Protein AF-A0A1M2YI39-F1 (afdb_monomer)

Foldseek 3Di:
DDDDPPPDPLVVLVVLLVVLVVLLVVLVVLLVVLPPADPVRLVVLLVVLVVCVVVVHPVVVSVVSNVVSVVSVVSVVVSVVSLVVLVVLLVVLVVVLVVCVPPPDDDDPSSVVSNVSSVVSSVSSVVSSVD

Secondary structure (DSSP, 8-state):
--------HHHHHHHHHHHHHHHHHHHHHHHHHTTT--HHHHHHHHHHHHHHHHTTSSHHHHHHHHHHHHHHHHHHHHHHHHHHHHHHHHHHHHHHHHHHHHTT----HHHHHHHHHHHHHHHHHHHHH--

Nearest PDB structures (foldseek):
  6r2g-assembly1_A  TM=6.084E-01  e=2.350E-01  Human immunodeficiency virus 1
  8a3k-assembly1_UNK  TM=2.467E-01  e=2.554E+00  synthetic construct
  3g6b-assembly1_B  TM=3.829E-01  e=8.657E+00  Thermotoga maritima
  3g67-assembly1_B  TM=2.693E-01  e=4.702E+00  Thermotoga maritima
  8rf1-assembly1_B  TM=2.754E-01  e=4.971E+00  Bacillus subtilis

Mean predicted aligned error: 11.26 Å

pLDDT: mean 73.64, std 10.8, range [33.16, 94.75]

Radius of gyration: 22.11 Å; Cα contacts (8 Å, |Δi|>4): 71; chains: 1; bounding box: 52×36×60 Å

Structure (mmCIF, N/CA/C/O backbone):
data_AF-A0A1M2YI39-F1
#
_entry.id   AF-A0A1M2YI39-F1
#
loop_
_atom_site.group_PDB
_atom_site.id
_atom_site.type_symbol
_atom_site.label_atom_id
_atom_site.label_alt_id
_atom_site.label_comp_id
_atom_site.label_asym_id
_atom_site.label_entity_id
_atom_site.label_seq_id
_atom_site.pdbx_PDB_ins_code
_atom_site.Cartn_x
_atom_site.Cartn_y
_atom_site.Cartn_z
_atom_site.occupancy
_atom_site.B_iso_or_equiv
_atom_site.auth_seq_id
_atom_site.auth_comp_id
_atom_site.auth_asym_id
_atom_site.auth_atom_id
_atom_site.pdbx_PDB_model_num
ATOM 1 N N . MET A 1 1 ? -0.493 27.465 -17.787 1.00 33.16 1 MET A N 1
ATOM 2 C CA . MET A 1 1 ? -0.383 25.993 -17.723 1.00 33.16 1 MET A CA 1
ATOM 3 C C . MET A 1 1 ? 0.817 25.607 -18.564 1.00 33.16 1 MET A C 1
ATOM 5 O O . MET A 1 1 ? 0.715 25.602 -19.784 1.00 33.16 1 MET A O 1
ATOM 9 N N . GLU A 1 2 ? 1.978 25.426 -17.939 1.00 37.47 2 GLU A N 1
ATOM 10 C CA . GLU A 1 2 ? 3.175 24.970 -18.647 1.00 37.47 2 GLU A CA 1
ATOM 11 C C . GLU A 1 2 ? 3.036 23.468 -18.897 1.00 37.47 2 GLU A C 1
ATOM 13 O O . GLU A 1 2 ? 3.066 22.660 -17.972 1.00 37.47 2 GLU A O 1
ATOM 18 N N . GLY A 1 3 ? 2.788 23.107 -20.157 1.00 42.84 3 GLY A N 1
ATOM 19 C CA . GLY A 1 3 ? 2.807 21.720 -20.597 1.00 42.84 3 GLY A CA 1
ATOM 20 C C . GLY A 1 3 ? 4.201 21.141 -20.386 1.00 42.84 3 GLY A C 1
ATOM 21 O O . GLY A 1 3 ? 5.201 21.784 -20.704 1.00 42.84 3 GLY A O 1
ATOM 22 N N . ILE A 1 4 ? 4.268 19.932 -19.834 1.00 42.34 4 ILE A N 1
ATOM 23 C CA . ILE A 1 4 ? 5.525 19.227 -19.603 1.00 42.34 4 ILE A CA 1
ATOM 24 C C . ILE A 1 4 ? 6.214 19.023 -20.964 1.00 42.34 4 ILE A C 1
ATOM 26 O O . ILE A 1 4 ? 5.843 18.134 -21.727 1.00 42.34 4 ILE A O 1
ATOM 30 N N . LYS A 1 5 ? 7.226 19.837 -21.284 1.00 45.19 5 LYS A N 1
ATOM 31 C CA . LYS A 1 5 ? 8.192 19.519 -22.342 1.00 45.19 5 LYS A CA 1
ATOM 32 C C . LYS A 1 5 ? 9.025 18.339 -21.836 1.00 45.19 5 LYS A C 1
ATOM 34 O O . LYS A 1 5 ? 9.894 18.519 -20.993 1.00 45.19 5 LYS A O 1
ATOM 39 N N . LEU A 1 6 ? 8.705 17.128 -22.285 1.00 50.03 6 LEU A N 1
ATOM 40 C CA . LEU A 1 6 ? 9.542 15.944 -22.087 1.00 50.03 6 LEU A CA 1
ATOM 41 C C . LEU A 1 6 ? 10.602 15.935 -23.190 1.00 50.03 6 LEU A C 1
ATOM 43 O O . LEU A 1 6 ? 10.282 15.666 -24.345 1.00 50.03 6 LEU A O 1
ATOM 47 N N . SER A 1 7 ? 11.844 16.287 -22.852 1.00 52.91 7 SER A N 1
ATOM 48 C CA . SER A 1 7 ? 12.926 16.483 -23.831 1.00 52.91 7 SER A CA 1
ATOM 49 C C . SER A 1 7 ? 13.835 15.262 -23.994 1.00 52.91 7 SER A C 1
ATOM 51 O O . SER A 1 7 ? 14.576 15.194 -24.971 1.00 52.91 7 SER A O 1
ATOM 53 N N . SER A 1 8 ? 13.822 14.302 -23.059 1.00 66.50 8 SER A N 1
ATOM 54 C CA . SER A 1 8 ? 14.681 13.108 -23.123 1.00 66.50 8 SER A CA 1
ATOM 55 C C . SER A 1 8 ? 14.184 11.945 -22.253 1.00 66.50 8 SER A C 1
ATOM 57 O O . SER A 1 8 ? 13.506 12.162 -21.248 1.00 66.50 8 SER A O 1
ATOM 59 N N . LEU A 1 9 ? 14.573 10.710 -22.601 1.00 65.12 9 LEU A N 1
ATOM 60 C CA . LEU A 1 9 ? 14.303 9.493 -21.815 1.00 65.12 9 LEU A CA 1
ATOM 61 C C . LEU A 1 9 ? 14.806 9.628 -20.368 1.00 65.12 9 LEU A C 1
ATOM 63 O O . LEU A 1 9 ? 14.099 9.284 -19.428 1.00 65.12 9 LEU A O 1
ATOM 67 N N . ASN A 1 10 ? 15.981 10.232 -20.191 1.00 63.75 10 ASN A N 1
ATOM 68 C CA . ASN A 1 10 ? 16.547 10.562 -18.884 1.00 63.75 10 ASN A CA 1
ATOM 69 C C . ASN A 1 10 ? 15.619 11.420 -18.001 1.00 63.75 10 ASN A C 1
ATOM 71 O O . ASN A 1 10 ? 15.538 11.190 -16.797 1.00 63.75 10 ASN A O 1
ATOM 75 N N . GLU A 1 11 ? 14.921 12.411 -18.565 1.00 66.12 11 GLU A N 1
ATOM 76 C CA . GLU A 1 11 ? 13.960 13.221 -17.797 1.00 66.12 11 GLU A CA 1
ATOM 77 C C . GLU A 1 11 ?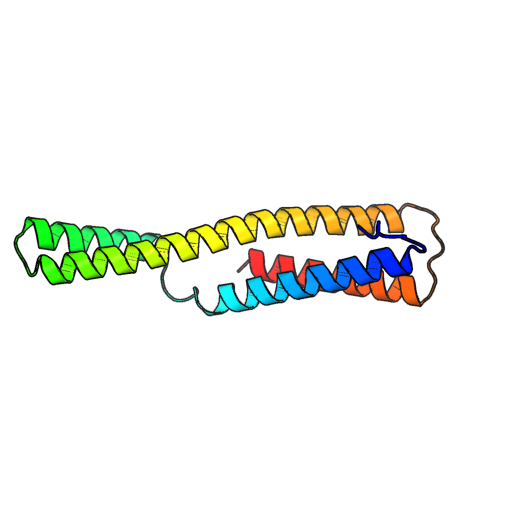 12.715 12.427 -17.399 1.00 66.12 11 GLU A C 1
ATOM 79 O O . GLU A 1 11 ? 12.189 12.635 -16.306 1.00 66.12 11 GLU A O 1
ATOM 84 N N . VAL A 1 12 ? 12.243 11.531 -18.271 1.00 69.81 12 VAL A N 1
ATOM 85 C CA . VAL A 1 12 ? 11.101 10.654 -17.975 1.00 69.81 12 VAL A CA 1
ATOM 86 C C . VAL A 1 12 ? 11.457 9.716 -16.826 1.00 69.81 12 VAL A C 1
ATOM 88 O O . VAL A 1 12 ? 10.742 9.694 -15.827 1.00 69.81 12 VAL A O 1
ATOM 91 N N . LEU A 1 13 ? 12.581 8.999 -16.939 1.00 68.25 13 LEU A N 1
ATOM 92 C CA . LEU A 1 13 ? 13.018 8.035 -15.930 1.00 68.25 13 LEU A CA 1
ATOM 93 C C . LEU A 1 13 ? 13.284 8.719 -14.583 1.00 68.25 13 LEU A C 1
ATOM 95 O O . LEU A 1 13 ? 12.768 8.265 -13.570 1.00 68.25 13 LEU A O 1
ATOM 99 N N . GLY A 1 14 ? 13.966 9.870 -14.567 1.00 66.75 14 GLY A N 1
ATOM 100 C CA . GLY A 1 14 ? 14.243 10.594 -13.320 1.00 66.75 14 GLY A CA 1
ATOM 101 C C . GLY A 1 14 ? 12.986 11.111 -12.603 1.00 66.75 14 GLY A C 1
ATOM 102 O O . GLY A 1 14 ? 12.910 11.088 -11.369 1.00 66.75 14 GLY A O 1
ATOM 103 N N . LYS A 1 15 ? 11.963 11.551 -13.353 1.00 71.56 15 LYS A N 1
ATOM 104 C CA . LYS A 1 15 ? 10.660 11.924 -12.771 1.00 71.56 15 LYS A CA 1
ATOM 105 C C . LYS A 1 15 ? 9.925 10.707 -12.219 1.00 71.56 15 LYS A C 1
ATOM 107 O O . LYS A 1 15 ? 9.349 10.803 -11.138 1.00 71.56 15 LYS A O 1
ATOM 112 N N . LEU A 1 16 ? 9.991 9.580 -12.925 1.00 66.19 16 LEU A N 1
ATOM 113 C CA . LEU A 1 16 ? 9.412 8.314 -12.486 1.00 66.19 16 LEU A CA 1
ATOM 114 C C . LEU A 1 16 ? 10.053 7.845 -11.175 1.00 66.19 16 LEU A C 1
ATOM 116 O O . LEU A 1 16 ? 9.354 7.679 -10.182 1.00 66.19 16 LEU A O 1
ATOM 120 N N . SER A 1 17 ? 11.386 7.743 -11.146 1.00 66.75 17 SER A N 1
ATOM 121 C CA . SER A 1 17 ? 12.172 7.372 -9.965 1.00 66.75 17 SER A CA 1
ATOM 122 C C . SER A 1 17 ? 11.806 8.235 -8.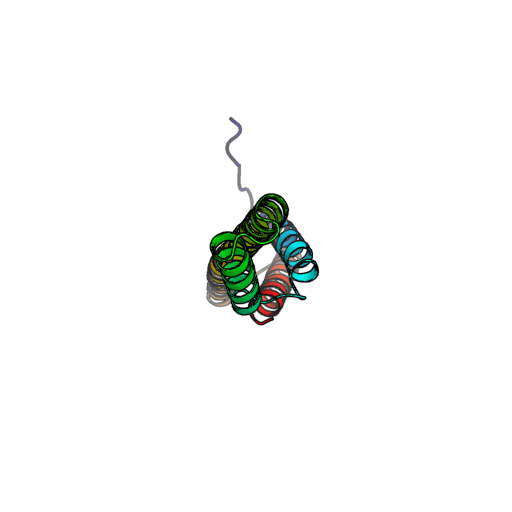755 1.00 66.75 17 SER A C 1
ATOM 124 O O . SER A 1 17 ? 11.681 7.732 -7.641 1.00 66.75 17 SER A O 1
ATOM 126 N N . SER A 1 18 ? 11.599 9.540 -8.962 1.00 71.31 18 SER A N 1
ATOM 127 C CA . SER A 1 18 ? 11.236 10.475 -7.889 1.00 71.31 18 SER A CA 1
ATOM 128 C C . SER A 1 18 ? 9.812 10.256 -7.367 1.00 71.31 18 SER A C 1
ATOM 130 O O . SER A 1 18 ? 9.620 10.210 -6.154 1.00 71.31 18 SER A O 1
ATOM 132 N N . ALA A 1 19 ? 8.828 10.085 -8.256 1.00 67.62 19 ALA A N 1
ATOM 133 C CA . ALA A 1 19 ? 7.442 9.805 -7.869 1.00 67.62 19 ALA A CA 1
ATOM 134 C C . ALA A 1 19 ? 7.326 8.480 -7.096 1.00 67.62 19 ALA A C 1
ATOM 136 O O . ALA A 1 19 ? 6.675 8.419 -6.056 1.00 67.62 19 ALA A O 1
ATOM 137 N N . ILE A 1 20 ? 8.034 7.445 -7.558 1.00 65.12 20 ILE A N 1
ATOM 138 C CA . ILE A 1 20 ? 8.050 6.124 -6.922 1.00 65.12 20 ILE A CA 1
ATOM 139 C C . ILE A 1 20 ? 8.724 6.190 -5.547 1.00 65.12 20 ILE A C 1
ATOM 141 O O . ILE A 1 20 ? 8.238 5.580 -4.603 1.00 65.12 20 ILE A O 1
ATOM 145 N N . ARG A 1 21 ? 9.813 6.956 -5.389 1.00 72.19 21 ARG A N 1
ATOM 146 C CA . ARG A 1 21 ? 10.458 7.150 -4.076 1.00 72.19 21 ARG A CA 1
ATOM 147 C C . ARG A 1 21 ? 9.516 7.774 -3.050 1.00 72.19 21 ARG A C 1
ATOM 149 O O . ARG A 1 21 ? 9.529 7.343 -1.901 1.00 72.19 21 ARG A O 1
ATOM 156 N N . SER A 1 22 ? 8.727 8.772 -3.449 1.00 72.88 22 SER A N 1
ATOM 157 C CA . SER A 1 22 ? 7.703 9.354 -2.574 1.00 72.88 22 SER A CA 1
ATOM 158 C C . SER A 1 22 ? 6.671 8.304 -2.166 1.00 72.88 22 SER A C 1
ATOM 160 O O . SER A 1 22 ? 6.461 8.098 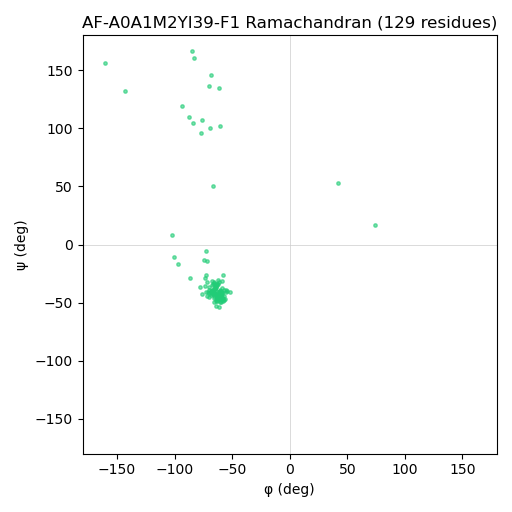-0.979 1.00 72.88 22 SER A O 1
ATOM 162 N N . PHE A 1 23 ? 6.138 7.559 -3.132 1.00 68.75 23 PHE A N 1
ATOM 163 C CA . PHE A 1 23 ? 5.160 6.502 -2.878 1.00 68.75 23 PHE A CA 1
ATOM 164 C C . PHE A 1 23 ? 5.686 5.381 -1.960 1.00 68.75 23 PHE A C 1
ATOM 166 O O . PHE A 1 23 ? 5.012 4.980 -1.015 1.00 68.75 23 PHE A O 1
ATOM 173 N N . VAL A 1 24 ? 6.918 4.906 -2.181 1.00 69.06 24 VAL A N 1
ATOM 174 C CA . VAL A 1 24 ? 7.575 3.895 -1.329 1.00 69.06 24 VAL A CA 1
ATOM 175 C C . VAL A 1 24 ? 7.695 4.375 0.114 1.00 69.06 24 VAL A C 1
ATOM 177 O O . VAL A 1 24 ? 7.483 3.591 1.039 1.00 69.06 24 VAL A O 1
ATOM 180 N N . LYS A 1 25 ? 8.037 5.652 0.312 1.00 71.50 25 LYS A N 1
ATOM 181 C CA . LYS A 1 25 ? 8.131 6.240 1.647 1.00 71.50 25 LYS A CA 1
ATOM 182 C C . LYS A 1 25 ? 6.765 6.256 2.334 1.00 71.50 25 LYS A C 1
ATOM 184 O O . LYS A 1 25 ? 6.664 5.768 3.454 1.00 71.50 25 LYS A O 1
ATOM 189 N N . ASP A 1 26 ? 5.734 6.728 1.638 1.00 69.00 26 ASP A N 1
ATOM 190 C CA . ASP A 1 26 ? 4.378 6.823 2.183 1.00 69.00 26 ASP A CA 1
ATOM 191 C C . ASP A 1 26 ? 3.840 5.436 2.597 1.00 69.00 26 ASP A C 1
ATOM 193 O O . ASP A 1 26 ? 3.294 5.279 3.687 1.00 69.00 26 ASP A O 1
ATOM 197 N N . ILE A 1 27 ? 4.083 4.391 1.794 1.00 68.75 27 ILE A N 1
ATOM 198 C CA . ILE A 1 27 ? 3.718 3.005 2.148 1.00 68.75 27 ILE A CA 1
ATOM 199 C C . ILE A 1 27 ? 4.517 2.482 3.338 1.00 68.75 27 ILE A C 1
ATOM 201 O O . ILE A 1 27 ? 3.969 1.777 4.188 1.00 68.75 27 ILE A O 1
ATOM 205 N N . SER A 1 28 ? 5.821 2.758 3.383 1.00 66.31 28 SER A N 1
ATOM 206 C CA . SER A 1 28 ? 6.680 2.283 4.468 1.00 66.31 28 SER A CA 1
ATOM 207 C C . SER A 1 28 ? 6.240 2.864 5.810 1.00 66.31 28 SER A C 1
ATOM 209 O O . SER A 1 28 ? 6.127 2.111 6.778 1.00 66.31 28 SER A O 1
ATOM 211 N N . ASP A 1 29 ? 5.940 4.164 5.844 1.00 67.94 29 ASP A N 1
ATOM 212 C CA . ASP A 1 29 ? 5.468 4.867 7.039 1.00 67.94 29 ASP A CA 1
ATOM 213 C C . ASP A 1 29 ? 4.114 4.276 7.505 1.00 67.94 29 ASP A C 1
ATOM 215 O O . ASP A 1 29 ? 3.963 3.900 8.669 1.00 67.94 29 ASP A O 1
ATOM 219 N N . LEU A 1 30 ? 3.174 4.035 6.579 1.00 64.44 30 LEU A N 1
ATOM 220 C CA . LEU A 1 30 ? 1.880 3.394 6.874 1.00 64.44 30 LEU A CA 1
ATOM 221 C C . LEU A 1 30 ? 2.010 1.931 7.350 1.00 64.44 30 LEU A C 1
ATOM 223 O O . LEU A 1 30 ? 1.243 1.464 8.196 1.00 64.44 30 LEU A O 1
ATOM 227 N N . SER A 1 31 ? 2.974 1.180 6.810 1.00 62.88 31 SER A N 1
ATOM 228 C CA . SER A 1 31 ? 3.202 -0.231 7.150 1.00 62.88 31 SER A CA 1
ATOM 229 C C . SER A 1 31 ? 3.797 -0.419 8.549 1.00 62.88 31 SER A C 1
ATOM 231 O O . SER A 1 31 ? 3.527 -1.434 9.198 1.00 62.88 31 SER A O 1
ATOM 233 N N . GLU A 1 32 ? 4.616 0.515 9.040 1.00 64.12 32 GLU A N 1
ATOM 234 C CA . GLU A 1 32 ? 5.191 0.429 10.389 1.00 64.12 32 GLU A CA 1
ATOM 235 C C . GLU A 1 32 ? 4.167 0.713 11.493 1.00 64.12 32 GLU A C 1
ATOM 237 O O . GLU A 1 32 ? 4.188 0.030 12.520 1.00 64.12 32 GLU A O 1
ATOM 242 N N . GLU A 1 33 ? 3.224 1.627 11.266 1.00 59.03 33 GLU A N 1
ATOM 243 C CA . GLU A 1 33 ? 2.208 2.005 12.257 1.00 59.03 33 GLU A CA 1
ATOM 244 C C . GLU A 1 33 ? 1.127 0.926 12.470 1.00 59.03 33 GLU A C 1
ATOM 246 O O . GLU A 1 33 ? 0.562 0.808 13.558 1.00 59.03 33 GLU A O 1
ATOM 251 N N . ASN A 1 34 ? 0.862 0.076 11.470 1.00 55.38 34 ASN A N 1
ATOM 252 C CA . ASN A 1 34 ? -0.339 -0.772 11.439 1.00 55.38 34 ASN A CA 1
ATOM 253 C C . ASN A 1 34 ? -0.116 -2.261 11.817 1.00 55.38 34 ASN A C 1
ATOM 255 O O . ASN A 1 34 ? -1.020 -3.093 11.684 1.00 55.38 34 ASN A O 1
ATOM 259 N N . LYS A 1 35 ? 1.083 -2.627 12.299 1.00 58.75 35 LYS A N 1
ATOM 260 C CA . LYS A 1 35 ? 1.507 -4.034 12.494 1.00 58.75 35 LYS A CA 1
ATOM 261 C C . LYS A 1 35 ? 0.894 -4.790 13.676 1.00 58.75 35 LYS A C 1
ATOM 263 O O . LYS A 1 35 ? 1.033 -6.008 13.722 1.00 58.75 35 LYS A O 1
ATOM 268 N N . ASN A 1 36 ? 0.236 -4.125 14.625 1.00 64.69 36 ASN A N 1
ATOM 269 C CA . ASN A 1 36 ? -0.013 -4.752 15.932 1.00 64.69 36 ASN A CA 1
ATOM 270 C C . ASN A 1 36 ? -1.421 -5.330 16.152 1.00 64.69 36 ASN A C 1
ATOM 272 O O . ASN A 1 36 ? -1.608 -6.031 17.139 1.00 64.69 36 ASN A O 1
ATOM 276 N N . VAL A 1 37 ? -2.400 -5.070 15.276 1.00 66.62 37 VAL A N 1
ATOM 277 C CA . VAL A 1 37 ? -3.783 -5.571 15.440 1.00 66.62 37 VAL A CA 1
ATOM 278 C C . VAL A 1 37 ? -4.368 -5.940 14.077 1.00 66.62 37 VAL A C 1
ATOM 280 O O . VAL A 1 37 ? -4.262 -5.152 13.148 1.00 66.62 37 VAL A O 1
ATOM 283 N N . SER A 1 38 ? -4.988 -7.104 13.911 1.00 75.38 38 SER A N 1
ATOM 284 C CA . SER A 1 38 ? -5.636 -7.556 12.668 1.00 75.38 38 SER A CA 1
ATOM 285 C C . SER A 1 38 ? -7.071 -7.022 12.503 1.00 75.38 38 SER A C 1
ATOM 287 O O . SER A 1 38 ? -7.729 -6.647 13.474 1.00 75.38 38 SER A O 1
ATOM 289 N N . LEU A 1 39 ? -7.610 -7.021 11.271 1.00 78.19 39 LEU A N 1
ATOM 290 C CA . LEU A 1 39 ? -9.030 -6.689 11.025 1.00 78.19 39 LEU A CA 1
ATOM 291 C C . LEU A 1 39 ? -9.987 -7.633 11.772 1.00 78.19 39 LEU A C 1
ATOM 293 O O . LEU A 1 39 ? -11.077 -7.220 12.168 1.00 78.19 39 LEU A O 1
ATOM 297 N N . THR A 1 40 ? -9.586 -8.891 11.963 1.00 79.56 40 THR A N 1
ATOM 298 C CA . THR A 1 40 ? -10.353 -9.882 12.727 1.00 79.56 40 THR A CA 1
ATOM 299 C C . THR A 1 40 ? -10.426 -9.493 14.199 1.00 79.56 40 THR A C 1
ATOM 301 O O . THR A 1 40 ? -11.528 -9.393 14.731 1.00 79.56 40 THR A O 1
ATOM 304 N N . GLU A 1 41 ? -9.293 -9.163 14.823 1.00 78.12 41 GLU A N 1
ATOM 305 C CA . GLU A 1 41 ? -9.251 -8.702 16.218 1.00 78.12 41 GLU A CA 1
ATOM 306 C C . GLU A 1 41 ? -10.058 -7.409 16.410 1.00 78.12 41 GLU A C 1
ATOM 308 O O . GLU A 1 41 ? -10.823 -7.288 17.366 1.00 78.12 41 GLU A O 1
ATOM 313 N N . ILE A 1 42 ? -9.986 -6.464 15.464 1.00 82.00 42 ILE A N 1
ATOM 314 C CA . ILE A 1 42 ? -10.807 -5.241 15.503 1.00 82.00 42 ILE A CA 1
ATOM 315 C C . ILE A 1 42 ? -12.307 -5.573 15.438 1.00 82.00 42 ILE A C 1
ATOM 317 O O . ILE A 1 42 ? -13.110 -4.976 16.161 1.00 82.00 42 ILE A O 1
ATOM 321 N N . ARG A 1 43 ? -12.714 -6.536 14.598 1.00 84.00 43 ARG A N 1
ATOM 322 C CA . ARG A 1 43 ? -14.115 -6.985 14.517 1.00 84.00 43 ARG A CA 1
ATOM 323 C C . ARG A 1 43 ? -14.576 -7.650 15.809 1.00 84.00 43 ARG A C 1
ATOM 325 O O . ARG A 1 43 ? -15.694 -7.371 16.242 1.00 84.00 43 ARG A O 1
ATOM 332 N N . GLU A 1 44 ? -13.742 -8.489 16.415 1.00 86.56 44 GLU A N 1
ATOM 333 C CA . GLU A 1 44 ? -14.029 -9.142 17.695 1.00 86.56 44 GLU A CA 1
ATOM 334 C C . GLU A 1 44 ? -14.201 -8.115 18.819 1.00 86.56 44 GLU A C 1
ATOM 336 O O . GLU A 1 44 ? -15.220 -8.135 19.510 1.00 86.56 44 GLU A O 1
ATOM 341 N N . LEU A 1 45 ? -13.286 -7.145 18.934 1.00 85.19 45 LEU A N 1
ATOM 342 C CA . LEU A 1 45 ? -13.376 -6.053 19.911 1.00 85.19 45 LEU A CA 1
ATOM 343 C C . LEU A 1 45 ? -14.631 -5.197 19.710 1.00 85.19 45 LEU A C 1
ATOM 345 O O . LEU A 1 45 ? -15.292 -4.808 20.675 1.00 85.19 45 LEU A O 1
ATOM 349 N N . ARG A 1 46 ? -15.001 -4.929 18.454 1.00 86.19 46 ARG A N 1
ATOM 350 C CA . ARG A 1 46 ? -16.210 -4.165 18.130 1.00 86.19 46 ARG A CA 1
ATOM 351 C C . ARG A 1 46 ? -17.476 -4.925 18.518 1.00 86.19 46 ARG A C 1
ATOM 353 O O . ARG A 1 46 ? -18.414 -4.307 19.012 1.00 86.19 46 ARG A O 1
ATOM 360 N N . ASN A 1 47 ? -17.521 -6.235 18.278 1.00 89.62 47 ASN A N 1
ATOM 361 C CA . ASN A 1 47 ? -18.655 -7.068 18.674 1.00 89.62 47 ASN A CA 1
ATOM 362 C C . ASN A 1 47 ? -18.764 -7.140 20.200 1.00 89.62 47 ASN A C 1
ATOM 364 O O . ASN A 1 47 ? -19.835 -6.888 20.733 1.00 89.62 47 ASN A O 1
ATOM 368 N N . PHE A 1 48 ? -17.642 -7.333 20.897 1.00 88.25 48 PHE A N 1
ATOM 369 C CA . PHE A 1 48 ? -17.603 -7.292 22.356 1.00 88.25 48 PHE A CA 1
ATOM 370 C C . PHE A 1 48 ? -18.147 -5.968 22.918 1.00 88.25 48 PHE A C 1
ATOM 372 O O . PHE A 1 48 ? -18.979 -5.978 23.822 1.00 88.25 48 PHE A O 1
ATOM 379 N N . ALA A 1 49 ? -17.725 -4.824 22.369 1.00 80.62 49 ALA A N 1
ATOM 380 C CA . ALA A 1 49 ? -18.218 -3.517 22.806 1.00 80.62 49 ALA A CA 1
ATOM 381 C C . ALA A 1 49 ? -19.726 -3.339 22.540 1.00 80.62 49 ALA A C 1
ATOM 383 O O . ALA A 1 49 ? -20.429 -2.756 23.365 1.00 80.62 49 ALA A O 1
ATOM 384 N N . LYS A 1 50 ? -20.245 -3.870 21.423 1.00 88.56 50 LYS A N 1
ATOM 385 C CA . LYS A 1 50 ? -21.689 -3.876 21.131 1.00 88.56 50 LYS A CA 1
ATOM 386 C C . LYS A 1 50 ? -22.467 -4.719 22.137 1.00 88.56 50 LYS A C 1
ATOM 388 O O . LYS A 1 50 ? -23.423 -4.212 22.711 1.00 88.56 50 LYS A O 1
ATOM 393 N N . ASP A 1 51 ? -21.999 -5.930 22.426 1.00 91.38 51 ASP A N 1
ATOM 394 C CA . ASP A 1 51 ? -22.63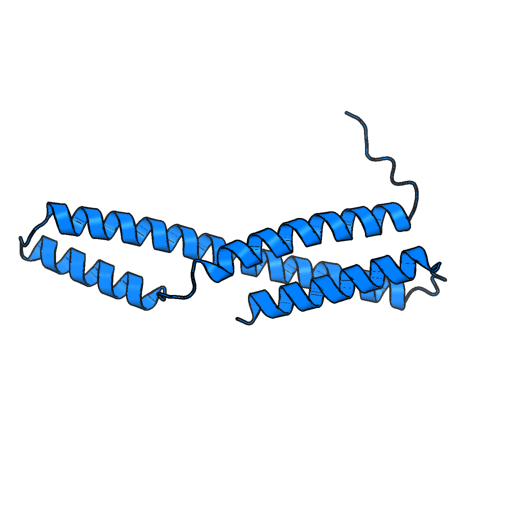3 -6.811 23.411 1.00 91.38 51 ASP A CA 1
ATOM 395 C C . ASP A 1 51 ? -22.689 -6.138 24.794 1.00 91.38 51 ASP A C 1
ATOM 397 O O . ASP A 1 51 ? -23.685 -6.239 25.506 1.00 91.38 51 ASP A O 1
ATOM 401 N N . LYS A 1 52 ? -21.653 -5.372 25.175 1.00 87.38 52 LYS A N 1
ATOM 402 C CA . LYS A 1 52 ? -21.661 -4.596 26.429 1.00 87.38 52 LYS A CA 1
ATOM 403 C C . LYS A 1 52 ? -22.696 -3.476 26.433 1.00 87.38 52 LYS A C 1
ATOM 405 O O . LYS A 1 52 ? -23.329 -3.269 27.467 1.00 87.38 52 LYS A O 1
ATOM 410 N N . ILE A 1 53 ? -22.900 -2.792 25.308 1.00 88.81 53 ILE A N 1
ATOM 411 C CA . ILE A 1 53 ? -23.970 -1.793 25.166 1.00 88.81 53 ILE A CA 1
ATOM 412 C C . ILE A 1 53 ? -25.339 -2.463 25.314 1.00 88.81 53 ILE A C 1
ATOM 414 O O . ILE A 1 53 ? -26.169 -1.959 26.071 1.00 88.81 53 ILE A O 1
ATOM 418 N N . ASP A 1 54 ? -25.551 -3.604 24.657 1.00 92.38 54 ASP A N 1
ATOM 419 C CA . ASP A 1 54 ? -26.815 -4.350 24.700 1.00 92.38 54 ASP A CA 1
ATOM 420 C C . ASP A 1 54 ? -27.107 -4.910 26.107 1.00 92.38 54 ASP A C 1
ATOM 422 O O . ASP A 1 54 ? -28.253 -4.935 26.554 1.00 92.38 54 ASP A O 1
ATOM 426 N N . GLU A 1 55 ? -26.061 -5.277 26.857 1.00 94.75 55 GLU A N 1
ATOM 427 C CA . GLU A 1 55 ? -26.120 -5.635 28.283 1.00 94.75 55 GLU A CA 1
ATOM 428 C C . GLU A 1 55 ? -26.336 -4.422 29.220 1.00 94.75 55 GLU A C 1
ATOM 430 O O . GLU A 1 55 ? -26.469 -4.600 30.434 1.00 94.75 55 GLU A O 1
ATOM 435 N N . GLY A 1 56 ? -26.332 -3.188 28.700 1.00 89.44 56 GLY A N 1
ATOM 436 C CA . GLY A 1 56 ? -26.455 -1.953 29.481 1.00 89.44 56 GLY A CA 1
ATOM 437 C C . GLY A 1 56 ? -25.199 -1.564 30.274 1.00 89.44 56 GLY A C 1
ATOM 438 O O . GLY A 1 56 ? -25.284 -0.747 31.192 1.00 89.44 56 GLY A O 1
ATOM 439 N N . LYS A 1 57 ? -24.034 -2.137 29.951 1.00 81.94 57 LYS A N 1
ATOM 440 C CA . LYS A 1 57 ? -22.760 -1.896 30.644 1.00 81.94 57 LYS A CA 1
ATOM 441 C C . LYS A 1 57 ? -2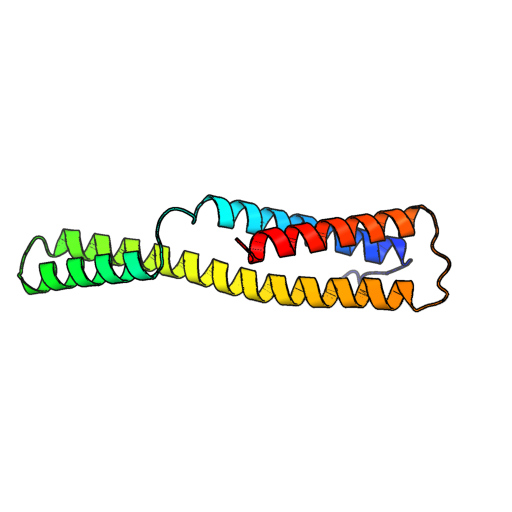1.962 -0.799 29.954 1.00 81.94 57 LYS A C 1
ATOM 443 O O . LYS A 1 57 ? -21.578 -0.935 28.796 1.00 81.94 57 LYS A O 1
ATOM 448 N N . ASP A 1 58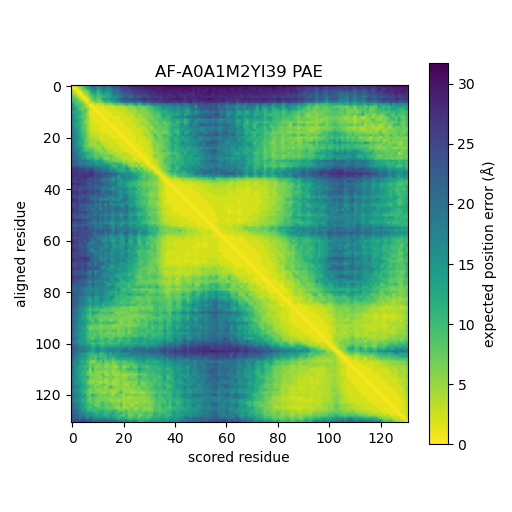 ? -21.699 0.277 30.692 1.00 85.31 58 ASP A N 1
ATOM 449 C CA . ASP A 1 58 ? -20.865 1.411 30.273 1.00 85.31 58 ASP A CA 1
ATOM 450 C C . ASP A 1 58 ? -21.108 1.852 28.812 1.00 85.31 58 ASP A C 1
ATOM 452 O O . ASP A 1 58 ? -20.170 1.921 28.012 1.00 85.31 58 ASP A O 1
ATOM 456 N N . PRO A 1 59 ? -22.366 2.134 28.416 1.00 82.69 59 PRO A N 1
ATOM 457 C CA . PRO A 1 59 ? -22.726 2.303 27.008 1.00 82.69 59 PRO A CA 1
ATOM 458 C C . PRO A 1 59 ? -22.007 3.482 26.336 1.00 82.69 59 PRO A C 1
ATOM 460 O O . PRO A 1 59 ? -21.701 3.429 25.148 1.00 82.69 59 PRO A O 1
ATOM 463 N N . VAL A 1 60 ? -21.691 4.535 27.098 1.00 86.44 60 VAL A N 1
ATOM 464 C CA . VAL A 1 60 ? -20.944 5.703 26.601 1.00 86.44 60 VAL A CA 1
ATOM 465 C C . VAL A 1 60 ? -19.498 5.340 26.271 1.00 86.44 60 VAL A C 1
ATOM 467 O O . VAL A 1 60 ? -18.980 5.760 25.237 1.00 86.44 60 VAL A O 1
ATOM 470 N N . GLU A 1 61 ? -18.845 4.561 27.131 1.00 78.81 61 GLU A N 1
ATOM 471 C CA . GLU A 1 61 ? -17.449 4.171 26.931 1.00 78.81 61 GLU A CA 1
ATOM 472 C C . GLU A 1 61 ? -17.330 3.165 25.785 1.00 78.81 61 GLU A C 1
ATOM 474 O O . GLU A 1 61 ? -16.525 3.347 24.874 1.00 78.81 61 GLU A O 1
ATOM 479 N N . ASN A 1 62 ? -18.218 2.170 25.742 1.00 74.19 62 ASN A N 1
ATOM 480 C CA . ASN A 1 62 ? -18.252 1.204 24.647 1.00 74.19 62 ASN A CA 1
ATOM 481 C C . ASN A 1 62 ? -18.572 1.856 23.289 1.00 74.19 62 ASN A C 1
ATOM 483 O O . ASN A 1 62 ? -17.998 1.465 22.273 1.00 74.19 62 ASN A O 1
ATOM 487 N N . ALA A 1 63 ? -19.401 2.906 23.249 1.00 78.94 63 ALA A N 1
ATOM 488 C CA . ALA A 1 63 ? -19.623 3.678 22.025 1.00 78.94 63 ALA A CA 1
ATOM 489 C C . ALA A 1 63 ? -18.355 4.419 21.553 1.00 78.94 63 ALA A C 1
ATOM 491 O O . ALA A 1 63 ? -18.080 4.474 20.353 1.00 78.94 63 ALA A O 1
ATOM 492 N N . ARG A 1 64 ? -17.544 4.954 22.479 1.00 74.94 64 ARG A N 1
ATOM 493 C CA . ARG A 1 64 ? -16.245 5.570 22.148 1.00 74.94 64 ARG A CA 1
ATOM 494 C C . ARG A 1 64 ? -15.251 4.544 21.616 1.00 74.94 64 ARG A C 1
ATOM 496 O O . ARG A 1 64 ? -14.591 4.820 20.618 1.00 74.94 64 ARG A O 1
ATOM 503 N N . ILE A 1 65 ? -15.194 3.364 22.235 1.00 71.94 65 ILE A N 1
ATOM 504 C CA . ILE A 1 65 ? -14.365 2.244 21.773 1.00 71.94 65 ILE A CA 1
ATOM 505 C C . ILE A 1 65 ? -14.750 1.862 20.339 1.00 71.94 65 ILE A C 1
ATOM 507 O O . ILE A 1 65 ? -13.877 1.764 19.484 1.00 71.94 65 ILE A O 1
ATOM 511 N N . ILE A 1 66 ? -16.046 1.729 20.033 1.00 75.12 66 ILE A N 1
ATOM 512 C CA . ILE A 1 66 ? -16.516 1.430 18.670 1.00 75.12 66 ILE A CA 1
ATOM 513 C C . ILE A 1 66 ? -16.082 2.511 17.670 1.00 75.12 66 ILE A C 1
ATOM 515 O O . ILE A 1 66 ? -15.631 2.170 16.578 1.00 75.12 66 ILE A O 1
ATOM 519 N N . ASN A 1 67 ? -16.183 3.795 18.027 1.00 75.44 67 ASN A N 1
ATOM 520 C CA . ASN A 1 67 ? -15.745 4.881 17.147 1.00 75.44 67 ASN A CA 1
ATOM 521 C C . ASN A 1 67 ? -14.241 4.816 16.856 1.00 75.44 67 ASN A C 1
ATOM 523 O O . ASN A 1 67 ? -13.851 4.931 15.699 1.00 75.44 67 ASN A O 1
ATOM 527 N N . LEU A 1 68 ? -13.409 4.577 17.875 1.00 74.31 68 LEU A N 1
ATOM 528 C CA . LEU A 1 68 ? -11.964 4.406 17.690 1.00 74.31 68 LEU A CA 1
ATOM 529 C C . LEU A 1 68 ? -11.655 3.196 16.800 1.00 74.31 68 LEU A C 1
ATOM 531 O O . LEU A 1 68 ? -10.864 3.304 15.869 1.00 74.31 68 LEU A O 1
ATOM 535 N N . LEU A 1 69 ? -12.323 2.062 17.031 1.00 76.75 69 LEU A N 1
ATOM 536 C CA . LEU A 1 69 ? -12.156 0.859 16.213 1.00 76.75 69 LEU A CA 1
ATOM 537 C C . LEU A 1 69 ? -12.562 1.087 14.749 1.00 76.75 69 LEU A C 1
ATOM 539 O O . LEU A 1 69 ? -11.938 0.514 13.864 1.00 76.75 69 LEU A O 1
ATOM 543 N N . ASN A 1 70 ? -13.569 1.923 14.476 1.00 76.31 70 ASN A N 1
ATOM 544 C CA . ASN A 1 70 ? -13.952 2.265 13.104 1.00 76.31 70 ASN A CA 1
ATOM 545 C C . ASN A 1 70 ? -12.873 3.096 12.392 1.00 76.31 70 ASN A C 1
ATOM 547 O O . ASN A 1 70 ? -12.573 2.789 11.243 1.00 76.31 70 ASN A O 1
ATOM 551 N N . VAL A 1 71 ? -12.245 4.060 13.077 1.00 74.50 71 VAL A N 1
ATOM 552 C CA . VAL A 1 71 ? -11.100 4.816 12.528 1.00 74.50 71 VAL A CA 1
ATOM 553 C C . VAL A 1 71 ? -9.956 3.863 12.163 1.00 74.50 71 VAL A C 1
ATOM 555 O O . VAL A 1 71 ? -9.453 3.899 11.047 1.00 74.50 71 VAL A O 1
ATOM 558 N N . PHE A 1 72 ? -9.634 2.906 13.040 1.00 70.94 72 PHE A N 1
ATOM 559 C CA . PHE A 1 72 ? -8.626 1.880 12.743 1.00 70.94 72 PHE A CA 1
ATOM 560 C C . PHE A 1 72 ? -8.978 0.996 11.531 1.00 70.94 72 PHE A C 1
ATOM 562 O O . PHE A 1 72 ? -8.079 0.531 10.831 1.00 70.94 72 PHE A O 1
ATOM 569 N N . VAL A 1 73 ? -10.265 0.723 11.277 1.00 77.00 73 VAL A N 1
ATOM 570 C CA . VAL A 1 73 ? -10.697 -0.009 10.071 1.00 77.00 73 VAL A CA 1
ATOM 571 C C . VAL A 1 73 ? -10.518 0.844 8.820 1.00 77.00 73 VAL A C 1
ATOM 573 O O . VAL A 1 73 ? -10.069 0.318 7.806 1.00 77.00 73 VAL A O 1
ATOM 576 N N . GLU A 1 74 ? -10.858 2.132 8.873 1.00 74.25 74 GLU A N 1
ATOM 577 C CA . GLU A 1 74 ? -10.665 3.059 7.751 1.00 74.25 74 GLU A CA 1
ATOM 578 C C . GLU A 1 74 ? -9.187 3.151 7.362 1.00 74.25 74 GLU A C 1
ATOM 580 O O . GLU A 1 74 ? -8.858 2.952 6.192 1.00 74.25 74 GLU A O 1
ATOM 585 N N . ASP A 1 75 ? -8.299 3.311 8.347 1.00 67.75 75 ASP A N 1
ATOM 586 C CA . ASP A 1 75 ? -6.849 3.327 8.129 1.00 67.75 75 ASP A CA 1
ATOM 587 C C . ASP A 1 75 ? -6.352 2.012 7.509 1.00 67.75 75 ASP A C 1
ATOM 589 O O . ASP A 1 75 ? -5.527 2.009 6.596 1.00 67.75 75 ASP A O 1
ATOM 593 N N . LYS A 1 76 ? -6.874 0.863 7.959 1.00 71.25 76 LYS A N 1
ATOM 594 C CA . LYS A 1 76 ? -6.510 -0.443 7.386 1.00 71.25 76 LYS A CA 1
ATOM 595 C C . LYS A 1 76 ? -7.005 -0.634 5.957 1.00 71.25 76 LYS A C 1
ATOM 597 O O . LYS A 1 76 ? -6.248 -1.139 5.133 1.00 71.25 76 LYS A O 1
ATOM 602 N N . ASN A 1 77 ? -8.232 -0.222 5.655 1.00 72.62 77 ASN A N 1
ATOM 603 C CA . ASN A 1 77 ? -8.766 -0.284 4.295 1.00 72.62 77 ASN A CA 1
ATOM 604 C C . ASN A 1 77 ? -7.979 0.642 3.356 1.00 72.62 77 ASN A C 1
ATOM 606 O O . ASN A 1 77 ? -7.728 0.283 2.210 1.00 72.62 77 ASN A O 1
ATOM 610 N N . PHE A 1 78 ? -7.554 1.814 3.840 1.00 69.44 78 PHE A N 1
ATOM 611 C CA . PHE A 1 78 ? -6.684 2.713 3.085 1.00 69.44 78 PHE A CA 1
ATOM 612 C C . PHE A 1 78 ? -5.343 2.049 2.743 1.00 69.44 78 PHE A C 1
ATOM 614 O O . PHE A 1 78 ? -4.870 2.166 1.615 1.00 69.44 78 PHE A O 1
ATOM 621 N N . ILE A 1 79 ? -4.762 1.281 3.670 1.00 68.00 79 ILE A N 1
ATOM 622 C CA . ILE A 1 79 ? -3.554 0.490 3.392 1.00 68.00 79 ILE A CA 1
ATOM 623 C C . ILE A 1 79 ? -3.817 -0.615 2.369 1.00 68.00 79 ILE A C 1
ATOM 625 O O . ILE A 1 79 ? -2.974 -0.820 1.502 1.00 68.00 79 ILE A O 1
ATOM 629 N N . GLU A 1 80 ? -4.944 -1.328 2.446 1.00 69.06 80 GLU A N 1
ATOM 630 C CA . GLU A 1 80 ? -5.292 -2.351 1.446 1.00 69.06 80 GLU A CA 1
ATOM 631 C C . GLU A 1 80 ? -5.420 -1.743 0.043 1.00 69.06 80 GLU A C 1
ATOM 633 O O . GLU A 1 80 ? -4.784 -2.241 -0.881 1.00 69.06 80 GLU A O 1
ATOM 638 N N . LEU A 1 81 ? -6.113 -0.609 -0.097 1.00 69.06 81 LEU A N 1
ATOM 639 C CA . LEU A 1 81 ? -6.176 0.143 -1.358 1.00 69.06 81 LEU A CA 1
ATOM 640 C C . LEU A 1 81 ? -4.787 0.584 -1.830 1.00 69.06 81 LEU A C 1
ATOM 642 O O . LEU A 1 81 ? -4.445 0.449 -2.998 1.00 69.06 81 LEU A O 1
ATOM 646 N N . THR A 1 82 ? -3.946 1.051 -0.908 1.00 69.81 82 THR A N 1
ATOM 647 C CA . THR A 1 82 ? -2.574 1.448 -1.240 1.00 69.81 82 THR A CA 1
ATOM 648 C C . THR A 1 82 ? -1.729 0.244 -1.681 1.00 69.81 82 THR A C 1
ATOM 650 O O . THR A 1 82 ? -0.846 0.388 -2.523 1.00 69.81 82 THR A O 1
ATOM 653 N N . LYS A 1 83 ? -1.988 -0.958 -1.145 1.00 71.00 83 LYS A N 1
ATOM 654 C CA . LYS A 1 83 ? -1.356 -2.205 -1.604 1.00 71.00 83 LYS A CA 1
ATOM 655 C C . LYS A 1 83 ? -1.829 -2.593 -3.006 1.00 71.00 83 LYS A C 1
ATOM 657 O O . LYS A 1 83 ? -0.985 -2.980 -3.806 1.00 71.00 83 LYS A O 1
ATOM 662 N N . GLU A 1 84 ? -3.120 -2.463 -3.308 1.00 73.75 84 GLU A N 1
ATOM 663 C CA . GLU A 1 84 ? -3.660 -2.677 -4.661 1.00 73.75 84 GLU A CA 1
ATOM 664 C C . GLU A 1 84 ? -3.017 -1.707 -5.667 1.00 73.75 84 GLU A C 1
ATOM 666 O O . GLU A 1 84 ? -2.442 -2.143 -6.666 1.00 73.75 84 GLU A O 1
ATOM 671 N N . ASP A 1 85 ? -2.978 -0.409 -5.346 1.00 72.12 85 ASP A N 1
ATOM 672 C CA . ASP A 1 85 ? -2.275 0.602 -6.147 1.00 72.12 85 ASP A CA 1
ATOM 673 C C . ASP A 1 85 ? -0.789 0.241 -6.320 1.00 72.12 85 ASP A C 1
ATOM 675 O O . ASP A 1 85 ? -0.202 0.409 -7.392 1.00 72.12 85 ASP A O 1
ATOM 679 N N . ALA A 1 86 ? -0.151 -0.285 -5.272 1.00 74.94 86 ALA A N 1
ATOM 680 C CA . ALA A 1 86 ? 1.243 -0.699 -5.316 1.00 74.94 86 ALA A CA 1
ATOM 681 C C . ALA A 1 86 ? 1.483 -1.896 -6.255 1.00 74.94 86 ALA A C 1
ATOM 683 O O . ALA A 1 86 ? 2.529 -1.952 -6.906 1.00 74.94 86 ALA A O 1
ATOM 684 N N . GLU A 1 87 ? 0.535 -2.829 -6.372 1.00 80.06 87 GLU A N 1
ATOM 685 C CA . GLU A 1 87 ? 0.589 -3.917 -7.357 1.00 80.06 87 GLU A CA 1
ATOM 686 C C . GLU A 1 87 ? 0.478 -3.386 -8.794 1.00 80.06 87 GLU A C 1
ATOM 688 O O . GLU A 1 87 ? 1.238 -3.816 -9.673 1.00 80.06 87 GLU A O 1
ATOM 693 N N . GLU A 1 88 ? -0.395 -2.403 -9.036 1.00 78.62 88 GLU A N 1
ATOM 694 C CA . GLU A 1 88 ? -0.489 -1.726 -10.335 1.00 78.62 88 GLU A CA 1
ATOM 695 C C . GLU A 1 88 ? 0.815 -1.002 -10.692 1.00 78.62 88 GLU A C 1
ATOM 697 O O . GLU A 1 88 ? 1.318 -1.131 -11.816 1.00 78.62 88 GLU A O 1
ATOM 702 N N . TRP A 1 89 ? 1.418 -0.308 -9.722 1.00 74.56 89 TRP A N 1
ATOM 703 C CA . TRP A 1 89 ? 2.732 0.313 -9.881 1.00 74.56 89 TRP A CA 1
ATOM 704 C C . TRP A 1 89 ? 3.804 -0.715 -10.237 1.00 74.56 89 TRP A C 1
ATOM 706 O O . TRP A 1 89 ? 4.567 -0.486 -11.175 1.00 74.56 89 TRP A O 1
ATOM 716 N N . VAL A 1 90 ? 3.855 -1.865 -9.559 1.00 83.00 90 VAL A N 1
ATOM 717 C CA . VAL A 1 90 ? 4.810 -2.936 -9.892 1.00 83.00 90 VAL A CA 1
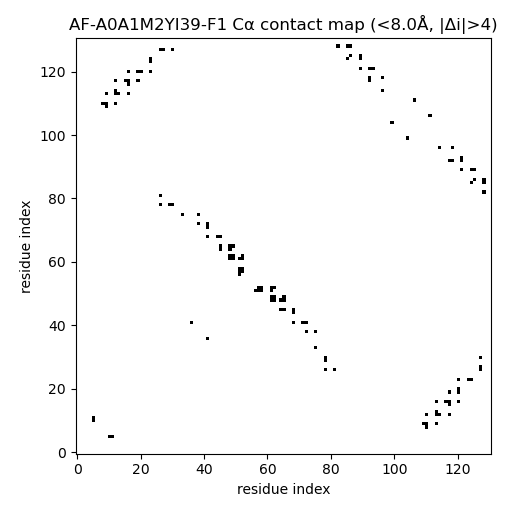ATOM 718 C C . VAL A 1 90 ? 4.635 -3.395 -11.341 1.00 83.00 90 VAL A C 1
ATOM 720 O O . VAL A 1 90 ? 5.614 -3.428 -12.088 1.00 83.00 90 VAL A O 1
ATOM 723 N N . SER A 1 91 ? 3.402 -3.674 -11.767 1.00 82.19 91 SER A N 1
ATOM 724 C CA . SER A 1 91 ? 3.092 -4.101 -13.139 1.00 82.19 91 SER A CA 1
ATOM 725 C C . SER A 1 91 ? 3.527 -3.068 -14.189 1.00 82.19 91 SER A C 1
ATOM 727 O O . SER A 1 91 ? 4.136 -3.397 -15.218 1.00 82.19 91 SER A O 1
ATOM 729 N N . PHE A 1 92 ? 3.279 -1.786 -13.913 1.00 78.00 92 PHE A N 1
ATOM 730 C CA . PHE A 1 92 ? 3.695 -0.689 -14.778 1.00 78.00 92 PHE A CA 1
ATOM 731 C C . PHE A 1 92 ? 5.224 -0.589 -14.897 1.00 78.00 92 PHE A C 1
ATOM 733 O O . PHE A 1 92 ? 5.752 -0.484 -16.008 1.00 78.00 92 PHE A O 1
ATOM 740 N N . LEU A 1 93 ? 5.953 -0.681 -13.781 1.00 78.56 93 LEU A N 1
ATOM 741 C CA . LEU A 1 93 ? 7.417 -0.592 -13.773 1.00 78.56 93 LEU A CA 1
ATOM 742 C C . LEU A 1 93 ? 8.079 -1.787 -14.465 1.00 78.56 93 LEU A C 1
ATOM 744 O O . LEU A 1 93 ? 9.022 -1.600 -15.237 1.00 78.56 93 LEU A O 1
ATOM 748 N N . GLU A 1 94 ? 7.550 -2.995 -14.276 1.00 82.69 94 GLU A N 1
ATOM 749 C CA . GLU A 1 94 ? 8.004 -4.191 -14.995 1.00 82.69 94 GLU A CA 1
ATOM 750 C C . GLU A 1 94 ? 7.763 -4.074 -16.508 1.00 82.69 94 GLU A C 1
ATOM 752 O O . GLU A 1 94 ? 8.590 -4.502 -17.320 1.00 82.69 94 GLU A O 1
ATOM 757 N N . THR A 1 95 ? 6.665 -3.429 -16.915 1.00 83.88 95 THR A N 1
ATOM 758 C CA . THR A 1 95 ? 6.378 -3.154 -18.331 1.00 83.88 95 THR A CA 1
ATOM 759 C C . THR A 1 95 ? 7.392 -2.181 -18.936 1.00 83.88 95 THR A C 1
ATOM 761 O O . THR A 1 95 ? 7.854 -2.396 -20.064 1.00 83.88 95 THR A O 1
ATOM 764 N N . ILE A 1 96 ? 7.782 -1.138 -18.194 1.00 77.19 96 ILE A N 1
ATOM 765 C CA . ILE A 1 96 ? 8.837 -0.202 -18.609 1.00 77.19 96 ILE A CA 1
ATOM 766 C C . ILE A 1 96 ? 10.177 -0.934 -18.739 1.00 77.19 96 ILE A C 1
ATOM 768 O O . ILE A 1 96 ? 10.822 -0.826 -19.785 1.00 77.19 96 ILE A O 1
ATOM 772 N N . GLU A 1 97 ? 10.569 -1.729 -17.736 1.00 79.19 97 GLU A N 1
ATOM 773 C CA . GLU A 1 97 ? 11.808 -2.523 -17.769 1.00 79.19 97 GLU A CA 1
ATOM 774 C C . GLU A 1 97 ? 11.831 -3.465 -18.979 1.00 79.19 97 GLU A C 1
ATOM 776 O O . GLU A 1 97 ? 12.813 -3.502 -19.728 1.00 79.19 97 GLU A O 1
ATOM 781 N N . SER A 1 98 ? 10.734 -4.193 -19.217 1.00 80.75 98 SER A N 1
ATOM 782 C CA . SER A 1 98 ? 10.621 -5.140 -20.329 1.00 80.75 98 SER A CA 1
ATOM 783 C C . SER A 1 98 ? 10.717 -4.442 -21.684 1.00 80.75 98 SER A C 1
ATOM 785 O O . SER A 1 98 ? 11.397 -4.935 -22.582 1.00 80.75 98 SER A O 1
ATOM 787 N N . SER A 1 99 ? 10.063 -3.289 -21.836 1.00 75.94 99 SER A N 1
ATOM 788 C CA . SER A 1 99 ? 10.045 -2.535 -23.094 1.00 75.94 99 SER A CA 1
ATOM 789 C C . SER A 1 99 ? 11.418 -1.958 -23.433 1.00 75.94 99 SER A C 1
ATOM 791 O O . SER A 1 99 ? 11.842 -2.025 -24.586 1.00 75.94 99 SER A O 1
ATOM 793 N N . ILE A 1 100 ? 12.138 -1.450 -22.430 1.00 73.50 100 ILE A N 1
ATOM 794 C CA . ILE A 1 100 ? 13.497 -0.926 -22.604 1.00 73.50 100 ILE A CA 1
ATOM 795 C C . ILE A 1 100 ? 14.488 -2.060 -22.890 1.00 73.50 100 ILE A C 1
ATOM 797 O O . ILE A 1 100 ? 15.344 -1.906 -23.753 1.00 73.50 100 ILE A O 1
ATOM 801 N N . SER A 1 101 ? 14.340 -3.210 -22.224 1.00 70.62 101 SER A N 1
ATOM 802 C CA . SER A 1 101 ? 15.229 -4.368 -22.407 1.00 70.62 101 SER A CA 1
ATOM 803 C C . SER A 1 101 ? 15.013 -5.106 -23.734 1.00 70.62 101 SER A C 1
ATOM 805 O O . SER A 1 101 ? 15.935 -5.742 -24.236 1.00 70.62 101 SER A O 1
ATOM 807 N N . LYS A 1 102 ? 13.789 -5.078 -24.284 1.00 73.06 102 LYS A N 1
ATOM 808 C CA . LYS A 1 102 ? 13.437 -5.720 -25.566 1.00 73.06 102 LYS A CA 1
ATOM 809 C C . LYS A 1 102 ? 13.711 -4.837 -26.775 1.00 73.06 102 LYS A C 1
ATOM 811 O O . LYS A 1 102 ? 13.912 -5.361 -27.868 1.00 73.06 102 LYS A O 1
ATOM 816 N N . GLY A 1 103 ? 13.650 -3.519 -26.613 1.00 60.53 103 GLY A N 1
ATOM 817 C CA . GLY A 1 103 ? 14.121 -2.613 -27.646 1.00 60.53 103 GLY A CA 1
ATOM 818 C C . GLY A 1 103 ? 15.640 -2.707 -27.715 1.00 60.53 103 GLY A C 1
ATOM 819 O O . GLY A 1 103 ? 16.290 -2.682 -26.677 1.00 60.53 103 GLY A O 1
ATOM 820 N N . ASP A 1 104 ? 16.223 -2.764 -28.911 1.00 61.00 104 ASP A N 1
ATOM 821 C CA . ASP A 1 104 ? 17.663 -2.538 -29.138 1.00 61.00 104 ASP A CA 1
ATOM 822 C C . ASP A 1 104 ? 18.033 -1.061 -28.830 1.00 61.00 104 ASP A C 1
ATOM 824 O O . ASP A 1 104 ? 18.612 -0.331 -29.637 1.00 61.00 104 ASP A O 1
ATOM 828 N N . ILE A 1 105 ? 17.622 -0.561 -27.663 1.00 68.31 105 ILE A N 1
ATOM 829 C CA . ILE A 1 105 ? 17.842 0.796 -27.191 1.00 68.31 105 ILE A CA 1
ATOM 830 C C . ILE A 1 105 ? 19.185 0.792 -26.478 1.00 68.31 105 ILE A C 1
ATOM 832 O O . ILE A 1 105 ? 19.348 0.240 -25.391 1.00 68.31 105 ILE A O 1
ATOM 836 N N . LYS A 1 106 ? 20.171 1.432 -27.102 1.00 77.25 106 LYS A N 1
ATOM 837 C CA . LYS A 1 106 ? 21.491 1.605 -26.507 1.00 77.25 106 LYS A CA 1
ATOM 838 C C . LYS A 1 106 ? 21.427 2.717 -25.459 1.00 77.25 106 LYS A C 1
ATOM 840 O O . LYS A 1 106 ? 21.506 3.895 -25.805 1.00 77.25 106 LYS A O 1
ATOM 845 N N . LEU A 1 107 ? 21.247 2.329 -24.201 1.00 79.06 107 LEU A N 1
ATOM 846 C CA . LEU A 1 107 ? 21.206 3.254 -23.071 1.00 79.06 107 LEU A CA 1
ATOM 847 C C . LEU A 1 107 ? 22.581 3.888 -22.833 1.00 79.06 107 LEU A C 1
ATOM 849 O O . LEU A 1 107 ? 23.623 3.262 -23.033 1.00 79.06 107 LEU A O 1
ATOM 853 N N . ASN A 1 108 ? 22.588 5.145 -22.399 1.00 82.62 108 ASN A N 1
ATOM 854 C CA . ASN A 1 108 ? 23.781 5.749 -21.809 1.00 82.62 108 ASN A CA 1
ATOM 855 C C . ASN A 1 108 ? 23.879 5.427 -20.308 1.00 82.62 108 ASN A C 1
ATOM 857 O O . ASN A 1 108 ? 22.912 5.011 -19.675 1.00 82.62 108 ASN A O 1
ATOM 861 N N . SER A 1 109 ? 25.044 5.684 -19.711 1.00 82.50 109 SER A N 1
ATOM 862 C CA . SER A 1 109 ? 25.322 5.355 -18.304 1.00 82.50 109 SER A CA 1
ATOM 863 C C . SER A 1 109 ? 24.361 5.999 -17.296 1.00 82.50 109 SER A C 1
ATOM 865 O O . SER A 1 109 ? 24.171 5.471 -16.200 1.00 82.50 109 SER A O 1
ATOM 867 N N . LYS A 1 110 ? 23.749 7.140 -17.637 1.00 80.19 110 LYS A N 1
ATOM 868 C CA . LYS A 1 110 ? 22.747 7.788 -16.784 1.00 80.19 110 LYS A CA 1
ATOM 869 C C . LYS A 1 110 ? 21.406 7.057 -16.860 1.00 80.19 110 LYS A C 1
ATOM 871 O O . LYS A 1 110 ? 20.801 6.813 -15.824 1.00 80.19 110 LYS A O 1
ATOM 876 N N . GLU A 1 111 ? 20.991 6.657 -18.056 1.00 78.62 111 GLU A N 1
ATOM 877 C CA . GLU A 1 111 ? 19.751 5.903 -18.279 1.00 78.62 111 GLU A CA 1
ATOM 878 C C . GLU A 1 111 ? 19.829 4.502 -17.666 1.00 78.62 111 GLU A C 1
ATOM 880 O O . GLU A 1 111 ? 18.872 4.056 -17.042 1.00 78.62 111 GLU A O 1
ATOM 885 N N . GLU A 1 112 ? 20.984 3.839 -17.764 1.00 83.00 112 GLU A N 1
ATOM 886 C CA . GLU A 1 112 ? 21.236 2.555 -17.094 1.00 83.00 112 GLU A CA 1
ATOM 887 C C . GLU A 1 112 ? 21.098 2.672 -15.572 1.00 83.00 112 GLU A C 1
ATOM 889 O O . GLU A 1 112 ? 20.526 1.794 -14.923 1.00 83.00 112 GLU A O 1
ATOM 894 N N . LYS A 1 113 ? 21.599 3.771 -14.994 1.00 84.12 113 LYS A N 1
ATOM 895 C CA . LYS A 1 113 ? 21.480 4.030 -13.559 1.00 84.12 113 LYS A CA 1
ATOM 896 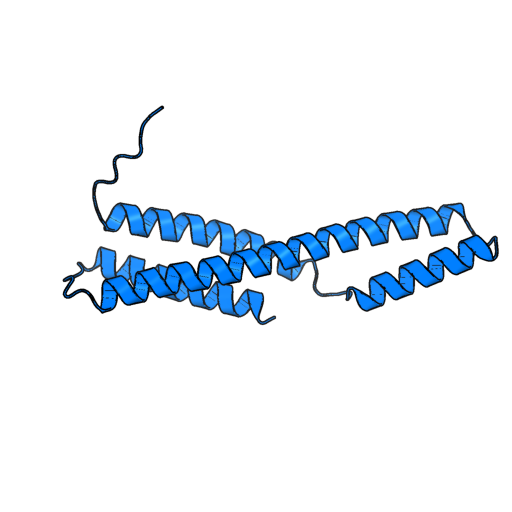C C . LYS A 1 113 ? 20.027 4.256 -13.146 1.00 84.12 113 LYS A C 1
ATOM 898 O O . LYS A 1 113 ? 19.593 3.668 -12.165 1.00 84.12 113 LYS A O 1
ATOM 903 N N . GLU A 1 114 ? 19.281 5.074 -13.882 1.00 77.12 114 GLU A N 1
ATOM 904 C CA . GLU A 1 114 ? 17.867 5.329 -13.577 1.00 77.12 114 GLU A CA 1
ATOM 905 C C . GLU A 1 114 ? 17.012 4.062 -13.731 1.00 77.12 114 GLU A C 1
ATOM 907 O O . GLU A 1 114 ? 16.142 3.800 -12.906 1.00 77.12 114 GLU A O 1
ATOM 912 N N . LEU A 1 115 ? 17.291 3.224 -14.736 1.00 82.12 115 LEU A N 1
ATOM 913 C CA . LEU A 1 115 ? 16.610 1.937 -14.897 1.00 82.12 115 LEU A CA 1
ATOM 914 C C . LEU A 1 115 ? 16.901 0.987 -13.727 1.00 82.12 115 LEU A C 1
ATOM 916 O O . LEU A 1 115 ? 16.002 0.296 -13.247 1.00 82.12 115 LEU A O 1
ATOM 920 N N . LYS A 1 116 ? 18.148 0.970 -13.243 1.00 85.44 116 LYS A N 1
ATOM 921 C CA . LYS A 1 116 ? 18.514 0.216 -12.043 1.00 85.44 116 LYS A CA 1
ATOM 922 C C . LYS A 1 116 ? 17.789 0.745 -10.802 1.00 85.44 116 LYS A C 1
ATOM 924 O O . LYS A 1 116 ? 17.255 -0.057 -10.046 1.00 85.44 116 LYS A O 1
ATOM 929 N N . ASP A 1 117 ? 17.726 2.062 -10.621 1.00 81.00 117 ASP A N 1
ATOM 930 C CA . ASP A 1 117 ? 16.998 2.680 -9.508 1.00 81.00 117 ASP A CA 1
ATOM 931 C C . ASP A 1 117 ? 15.504 2.309 -9.549 1.00 81.00 117 ASP A C 1
ATOM 933 O O . ASP A 1 117 ? 14.936 1.958 -8.517 1.00 81.00 117 ASP A O 1
ATOM 937 N N . ILE A 1 118 ? 14.875 2.312 -10.732 1.00 79.81 118 ILE A N 1
ATOM 938 C CA . ILE A 1 118 ? 13.490 1.845 -10.914 1.00 79.81 118 ILE A CA 1
ATOM 939 C C . ILE A 1 118 ? 13.348 0.386 -10.476 1.00 79.81 118 ILE A C 1
ATOM 941 O O . ILE A 1 118 ? 12.430 0.066 -9.727 1.00 79.81 118 ILE A O 1
ATOM 945 N N . LYS A 1 119 ? 14.270 -0.491 -10.883 1.00 83.44 119 LYS A N 1
ATOM 946 C CA . LYS A 1 119 ? 14.255 -1.908 -10.498 1.00 83.44 119 LYS A CA 1
ATOM 947 C C . LYS A 1 119 ? 14.377 -2.102 -8.985 1.00 83.44 119 LYS A C 1
ATOM 949 O O . LYS A 1 119 ? 13.606 -2.858 -8.397 1.00 83.44 119 LYS A O 1
ATOM 954 N N . ASP A 1 120 ? 15.312 -1.395 -8.356 1.00 84.81 120 ASP A N 1
ATOM 955 C CA . ASP A 1 120 ? 15.527 -1.455 -6.909 1.00 84.81 120 ASP A CA 1
ATOM 956 C C . ASP A 1 120 ? 14.296 -0.935 -6.138 1.00 84.81 120 ASP A C 1
ATOM 958 O O . ASP A 1 120 ? 13.974 -1.447 -5.063 1.00 84.81 120 ASP A O 1
ATOM 962 N N . LEU A 1 121 ? 13.577 0.056 -6.678 1.00 77.00 121 LEU A N 1
ATOM 963 C CA . LEU A 1 121 ? 12.319 0.553 -6.111 1.00 77.00 121 LEU A CA 1
ATOM 964 C C . LEU A 1 121 ? 11.162 -0.436 -6.306 1.00 77.00 121 LEU A C 1
ATOM 966 O O . LEU A 1 121 ? 10.404 -0.668 -5.367 1.00 77.00 121 LEU A O 1
ATOM 970 N N . THR A 1 122 ? 11.054 -1.072 -7.474 1.00 82.19 122 THR A N 1
ATOM 971 C CA . THR A 1 122 ? 10.064 -2.130 -7.734 1.00 82.19 122 THR A CA 1
ATOM 972 C C . THR A 1 122 ? 10.208 -3.279 -6.734 1.00 82.19 122 THR A C 1
ATOM 974 O O . THR A 1 122 ? 9.216 -3.746 -6.174 1.00 82.19 122 THR A O 1
ATOM 977 N N . GLU A 1 123 ? 11.437 -3.715 -6.448 1.00 83.56 123 GLU A N 1
ATOM 978 C CA . GLU A 1 123 ? 11.685 -4.767 -5.455 1.00 83.56 123 GLU A CA 1
ATOM 979 C C . GLU A 1 123 ? 11.365 -4.319 -4.019 1.00 83.56 123 GLU A C 1
ATOM 981 O O . GLU A 1 123 ? 10.838 -5.110 -3.231 1.00 83.56 123 GLU A O 1
ATOM 986 N N . GLN A 1 124 ? 11.598 -3.047 -3.678 1.00 79.00 124 GLN A N 1
ATOM 987 C CA . GLN A 1 124 ? 11.168 -2.488 -2.390 1.00 79.00 124 GLN A CA 1
ATOM 988 C C . GLN A 1 124 ? 9.644 -2.518 -2.238 1.00 79.00 124 GLN A C 1
ATOM 990 O O . GLN A 1 124 ? 9.152 -2.984 -1.210 1.00 79.00 124 GLN A O 1
ATOM 995 N N . ILE A 1 125 ? 8.898 -2.106 -3.269 1.00 78.44 125 ILE A N 1
ATOM 996 C CA . ILE A 1 125 ? 7.428 -2.155 -3.267 1.00 78.44 125 ILE A CA 1
ATOM 997 C C . ILE A 1 125 ? 6.936 -3.597 -3.092 1.00 78.44 125 ILE A C 1
ATOM 999 O O . ILE A 1 125 ? 6.121 -3.867 -2.209 1.00 78.44 125 ILE A O 1
ATOM 1003 N N . LYS A 1 126 ? 7.489 -4.556 -3.848 1.00 80.69 126 LYS A N 1
ATOM 1004 C CA . LYS A 1 126 ? 7.164 -5.987 -3.690 1.00 80.69 126 LYS A CA 1
ATOM 1005 C C . LYS A 1 126 ? 7.393 -6.482 -2.259 1.00 80.69 126 LYS A C 1
ATOM 1007 O O . LYS A 1 126 ? 6.611 -7.286 -1.752 1.00 80.69 126 LYS A O 1
ATOM 1012 N N . GLY A 1 127 ? 8.458 -6.018 -1.605 1.00 77.25 127 GLY A N 1
ATOM 1013 C CA . GLY A 1 127 ? 8.758 -6.341 -0.210 1.00 77.25 127 GLY A CA 1
ATOM 1014 C C . GLY A 1 127 ? 7.755 -5.761 0.793 1.00 77.25 127 GLY A C 1
ATOM 1015 O O . GLY A 1 127 ? 7.508 -6.387 1.824 1.00 77.25 127 GLY A O 1
ATOM 1016 N N . LEU A 1 128 ? 7.171 -4.598 0.495 1.00 69.25 128 LEU A N 1
ATOM 1017 C CA . LEU A 1 128 ? 6.155 -3.943 1.324 1.00 69.25 128 LEU A CA 1
ATOM 1018 C C . LEU A 1 128 ? 4.771 -4.587 1.163 1.00 69.25 128 LEU A C 1
ATOM 1020 O O . LEU A 1 128 ? 4.059 -4.740 2.151 1.00 69.25 128 LEU A O 1
ATOM 1024 N N . ILE A 1 129 ? 4.413 -5.029 -0.048 1.00 70.56 129 ILE A N 1
ATOM 1025 C CA . ILE A 1 129 ? 3.127 -5.700 -0.314 1.00 70.56 129 ILE A CA 1
ATOM 1026 C C . ILE A 1 129 ? 3.091 -7.107 0.308 1.00 70.56 129 ILE A C 1
ATOM 1028 O O . ILE A 1 129 ? 2.077 -7.497 0.887 1.00 70.56 129 ILE A O 1
ATOM 1032 N N . ARG A 1 130 ? 4.201 -7.862 0.218 1.00 65.94 130 ARG A N 1
ATOM 1033 C CA . ARG A 1 130 ? 4.314 -9.254 0.711 1.00 65.94 130 ARG A CA 1
ATOM 1034 C C . ARG A 1 130 ? 4.345 -9.400 2.239 1.00 65.94 130 ARG A C 1
ATOM 1036 O O . ARG A 1 130 ? 4.239 -10.531 2.713 1.00 65.94 130 ARG A O 1
ATOM 1043 N N . LYS A 1 131 ? 4.556 -8.312 2.985 1.00 54.38 131 LYS A N 1
ATOM 1044 C CA . LYS A 1 131 ? 4.496 -8.283 4.456 1.00 54.38 131 LYS A CA 1
ATOM 1045 C C . LYS A 1 131 ? 3.080 -8.009 4.945 1.00 54.38 131 LYS A C 1
ATOM 1047 O O . LYS A 1 131 ? 2.735 -8.601 5.985 1.00 54.38 131 LYS A O 1
#

Solvent-accessible surface area (backbone atoms only — not comparable to full-atom values): 7420 Å² total; per-residue (Å²): 133,85,73,86,81,82,86,47,71,59,59,54,44,52,52,48,45,51,55,49,51,52,51,52,48,57,52,50,60,56,56,68,75,58,73,87,67,52,75,66,57,48,50,51,53,42,49,53,31,48,54,32,38,78,72,67,46,60,45,72,59,29,52,51,51,41,53,52,47,49,54,55,48,52,57,49,50,52,49,51,52,50,41,54,52,47,51,53,50,40,56,52,52,53,50,52,53,50,52,54,71,70,41,95,62,84,70,51,78,67,46,51,49,43,53,47,51,42,52,58,47,44,54,50,48,54,57,61,65,76,103

Sequence (131 aa):
MEGIKLSSLNEVLGKLSSAIRSFVKDISDLSEENKNVSLTEIRELRNFAKDKIDEGKDPVENARIINLLNVFVEDK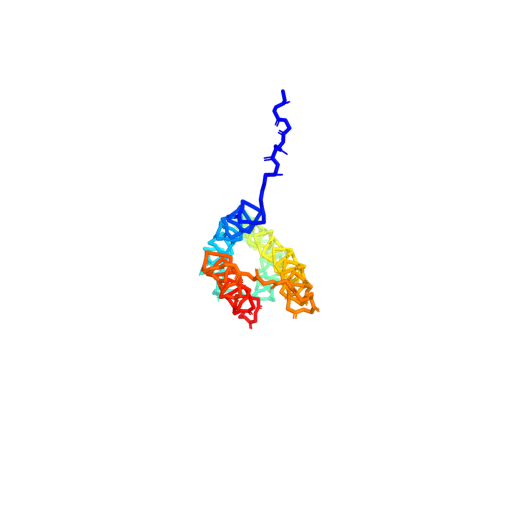NFIELTKEDAEEWVSFLETIESSISKGDIKLNSKEEKELKDIKDLTEQIKGLIRK